Protein AF-A0A8H3EAV9-F1 (afdb_monomer_lite)

InterPro domains:
  IPR002042 Uricase [PF01014] (23-111)
  IPR002042 Uricase [PTHR42874] (22-117)

Foldseek 3Di:
DKDFDFDDDPDDDDPVCVVVVCVVQVVVVLVVLLVVLLVVLVVPPPDPDPVVSVVSSFVSSCVVRVRIFKMKDKDWDWDWAADDPVVVPADAHDPVRNDDTDTDPDDIDIDMDMDGDD

Structure (mmCIF, N/CA/C/O backbone):
data_AF-A0A8H3EAV9-F1
#
_entry.id   AF-A0A8H3EAV9-F1
#
loop_
_atom_site.group_PDB
_atom_site.id
_atom_site.type_symbol
_atom_site.label_atom_id
_atom_site.label_alt_id
_atom_site.label_comp_id
_atom_site.label_asym_id
_atom_site.label_entity_id
_atom_site.label_seq_id
_atom_site.pdbx_PDB_ins_code
_atom_site.Cartn_x
_atom_site.Cartn_y
_atom_site.Cartn_z
_atom_site.occupancy
_atom_site.B_iso_or_equiv
_atom_site.auth_seq_id
_atom_site.auth_comp_id
_atom_site.auth_asym_id
_atom_site.auth_atom_id
_atom_site.pdbx_PDB_model_num
ATOM 1 N N . ASP A 1 1 ? 4.432 6.890 4.807 1.00 89.62 1 ASP A N 1
ATOM 2 C CA . ASP A 1 1 ? 3.910 7.326 6.116 1.00 89.62 1 ASP A CA 1
ATOM 3 C C . ASP A 1 1 ? 2.464 6.849 6.229 1.00 89.62 1 ASP A C 1
ATOM 5 O O . ASP A 1 1 ? 1.796 6.778 5.195 1.00 89.62 1 ASP A O 1
ATOM 9 N N . LEU A 1 2 ? 2.053 6.407 7.418 1.00 93.00 2 LEU A N 1
ATOM 10 C CA . LEU A 1 2 ? 0.783 5.721 7.670 1.00 93.00 2 LEU A CA 1
ATOM 11 C C . LEU A 1 2 ? 0.299 6.014 9.093 1.00 93.00 2 LEU A C 1
ATOM 13 O O . LEU A 1 2 ? 1.026 5.769 10.054 1.00 93.00 2 LEU A O 1
ATOM 17 N N . ASP A 1 3 ? -0.946 6.470 9.214 1.00 96.50 3 ASP A N 1
ATOM 18 C CA . ASP A 1 3 ? -1.675 6.575 10.483 1.00 96.50 3 ASP A CA 1
ATOM 19 C C . ASP A 1 3 ? -3.062 5.933 10.366 1.00 96.50 3 ASP A C 1
ATOM 21 O O . ASP A 1 3 ? -3.604 5.800 9.272 1.00 96.50 3 ASP A O 1
ATOM 25 N N . TYR A 1 4 ? -3.640 5.520 11.490 1.00 95.94 4 TYR A N 1
ATOM 26 C CA . TYR A 1 4 ? -5.028 5.072 11.563 1.00 95.94 4 TYR A CA 1
ATOM 27 C C . TYR A 1 4 ? -5.686 5.577 12.840 1.00 95.94 4 TYR A C 1
ATOM 29 O O . TYR A 1 4 ? -5.030 5.777 13.864 1.00 95.94 4 TYR A O 1
ATOM 37 N N . SER A 1 5 ? -7.001 5.773 12.779 1.00 94.75 5 SER A N 1
ATOM 38 C CA . SER A 1 5 ? -7.803 6.183 13.928 1.00 94.75 5 SER A CA 1
ATOM 39 C C . SER A 1 5 ? -8.621 5.019 14.465 1.00 94.75 5 SER A C 1
ATOM 41 O O . SER A 1 5 ? -9.060 4.141 13.721 1.00 94.75 5 SER A O 1
ATOM 43 N N . ILE A 1 6 ? -8.858 5.039 15.770 1.00 92.19 6 ILE A N 1
ATOM 44 C CA . ILE A 1 6 ? -9.794 4.150 16.454 1.00 92.19 6 ILE A CA 1
ATOM 45 C C . ILE A 1 6 ? -10.954 4.982 16.982 1.00 92.19 6 ILE A C 1
ATOM 47 O O . ILE A 1 6 ? -10.774 6.141 17.366 1.00 92.19 6 ILE A O 1
ATOM 51 N N . LYS A 1 7 ? -12.148 4.397 17.024 1.00 84.00 7 LYS A N 1
ATOM 52 C CA . LYS A 1 7 ? -13.282 5.054 17.672 1.00 84.00 7 LYS A CA 1
ATOM 53 C C . LYS A 1 7 ? -13.234 4.767 19.169 1.00 84.00 7 LYS A C 1
ATOM 55 O O . LYS A 1 7 ? -13.280 3.608 19.578 1.00 84.00 7 LYS A O 1
ATOM 60 N N . LEU A 1 8 ? -13.134 5.820 19.975 1.00 82.94 8 LEU A N 1
ATOM 61 C CA . LEU A 1 8 ? -13.193 5.688 21.428 1.00 82.94 8 LEU A CA 1
ATOM 62 C C . LEU A 1 8 ? -14.607 5.285 21.886 1.00 82.94 8 LEU A C 1
ATOM 64 O O . LEU A 1 8 ? -15.582 5.553 21.175 1.00 82.94 8 LEU A O 1
ATOM 68 N N . PRO A 1 9 ? -14.736 4.637 23.058 1.00 81.38 9 PRO A N 1
ATOM 69 C CA . PRO A 1 9 ? -16.032 4.406 23.682 1.00 81.38 9 PRO A CA 1
ATOM 70 C C . PRO A 1 9 ? -16.781 5.726 23.897 1.00 81.38 9 PRO A C 1
ATOM 72 O O . PRO A 1 9 ? -16.167 6.763 24.129 1.00 81.38 9 PRO A O 1
ATOM 75 N N . ASN A 1 10 ? -18.114 5.672 23.886 1.00 82.88 10 ASN A N 1
ATOM 76 C CA . ASN A 1 10 ? -18.956 6.825 24.232 1.00 82.88 10 ASN A CA 1
ATOM 77 C C . ASN A 1 10 ? -19.009 7.094 25.752 1.00 82.88 10 ASN A C 1
ATOM 79 O O . ASN A 1 10 ? -19.684 8.019 26.193 1.00 82.88 10 ASN A O 1
ATOM 83 N N . GLU A 1 11 ? -18.333 6.269 26.548 1.00 83.12 11 GLU A N 1
ATOM 84 C CA . GLU A 1 11 ? -18.248 6.366 28.004 1.00 83.12 11 GLU A CA 1
ATOM 85 C C . GLU A 1 11 ? -16.954 7.087 28.424 1.00 83.12 11 GLU A C 1
ATOM 87 O O . GLU A 1 11 ? -15.976 7.067 27.668 1.00 83.12 11 GLU A O 1
ATOM 92 N N . PRO A 1 12 ? -16.907 7.710 29.619 1.00 85.25 12 PRO A N 1
ATOM 93 C CA . PRO A 1 12 ? -15.699 8.365 30.110 1.00 85.25 12 PRO A CA 1
ATOM 94 C C . PRO A 1 12 ? -14.506 7.406 30.162 1.00 85.25 12 PRO A C 1
ATOM 96 O O . PRO A 1 12 ? -14.568 6.346 30.782 1.00 85.25 12 PRO A O 1
ATOM 99 N N . VAL A 1 13 ? -13.391 7.807 29.551 1.00 86.88 13 VAL A N 1
ATOM 100 C CA . VAL A 1 13 ? -12.128 7.072 29.661 1.00 86.88 13 VAL A CA 1
ATOM 101 C C . VAL A 1 13 ? -11.512 7.384 31.024 1.00 86.88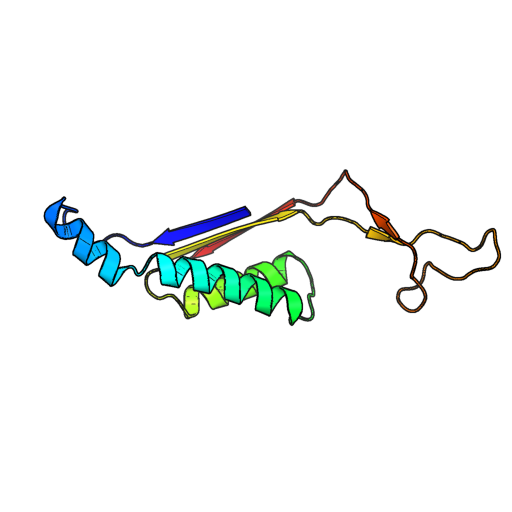 13 VAL A C 1
ATOM 103 O O . VAL A 1 13 ? -11.065 8.504 31.269 1.00 86.88 13 VAL A O 1
ATOM 106 N N . THR A 1 14 ? -11.503 6.399 31.920 1.00 89.50 14 THR A N 1
ATOM 107 C CA . THR A 1 14 ? -10.856 6.482 33.237 1.00 89.50 14 THR A CA 1
ATOM 108 C C . THR A 1 14 ? -9.499 5.780 33.218 1.00 89.50 14 THR A C 1
ATOM 110 O O . THR A 1 14 ? -9.239 4.934 32.362 1.00 89.50 14 THR A O 1
ATOM 113 N N . ILE A 1 15 ? -8.626 6.112 34.176 1.00 89.56 15 ILE A N 1
ATOM 114 C CA . ILE A 1 15 ? -7.315 5.455 34.325 1.00 89.56 15 ILE A CA 1
ATOM 115 C C . ILE A 1 15 ? -7.495 3.943 34.530 1.00 89.56 15 ILE A C 1
ATOM 117 O O . ILE A 1 15 ? -6.824 3.150 33.873 1.00 89.56 15 ILE A O 1
ATOM 121 N N . ASP A 1 16 ? -8.464 3.547 35.357 1.00 88.94 16 ASP A N 1
ATOM 122 C CA . ASP A 1 16 ? -8.762 2.138 35.640 1.00 88.94 16 ASP A CA 1
ATOM 123 C C . ASP A 1 16 ? -9.309 1.392 34.408 1.00 88.94 16 ASP A C 1
ATOM 125 O O . ASP A 1 16 ? -9.103 0.189 34.252 1.00 88.94 16 ASP A O 1
ATOM 129 N N . GLY A 1 17 ? -9.965 2.109 33.489 1.00 86.19 17 GLY A N 1
ATOM 130 C CA . GLY A 1 17 ? -10.506 1.562 32.243 1.00 86.19 17 GLY A CA 1
ATOM 131 C C . GLY A 1 17 ? -9.483 1.404 31.113 1.00 86.19 17 GLY A C 1
ATOM 132 O O . GLY A 1 17 ? -9.814 0.839 30.067 1.00 86.19 17 GLY A O 1
ATOM 133 N N . LEU A 1 18 ? -8.242 1.875 31.286 1.00 87.62 18 LEU A N 1
ATOM 134 C CA . LEU A 1 18 ? -7.247 1.890 30.209 1.00 87.62 18 LEU A CA 1
ATOM 135 C C . LEU A 1 18 ? -6.833 0.478 29.767 1.00 87.62 18 LEU A C 1
ATOM 137 O O . LEU A 1 18 ? -6.668 0.230 28.571 1.00 87.62 18 LEU A O 1
ATOM 141 N N . ALA A 1 19 ? -6.709 -0.459 30.713 1.00 87.19 19 ALA A N 1
ATOM 142 C CA . ALA A 1 19 ? -6.391 -1.854 30.408 1.00 87.19 19 ALA A CA 1
ATOM 143 C C . ALA A 1 19 ? -7.490 -2.497 29.544 1.00 87.19 19 ALA A C 1
ATOM 145 O O . ALA A 1 19 ? -7.197 -3.064 28.493 1.00 87.19 19 ALA A O 1
ATOM 146 N N . ALA A 1 20 ? -8.757 -2.301 29.921 1.00 87.25 20 ALA A N 1
ATOM 147 C CA . ALA A 1 20 ? -9.904 -2.794 29.162 1.00 87.25 20 ALA A CA 1
ATOM 148 C C . ALA A 1 20 ? -9.999 -2.150 27.767 1.00 87.25 20 ALA A C 1
ATOM 150 O O . ALA A 1 20 ? -10.311 -2.824 26.783 1.00 87.25 20 ALA A O 1
ATOM 151 N N . LEU A 1 21 ? -9.686 -0.853 27.648 1.00 86.69 21 LEU A N 1
ATOM 152 C CA . LEU A 1 21 ? -9.619 -0.177 26.352 1.00 86.69 21 LEU A CA 1
ATOM 153 C C . LEU A 1 21 ? -8.528 -0.784 25.458 1.00 86.69 21 LEU A C 1
ATOM 155 O O . LEU A 1 21 ? -8.764 -0.987 24.265 1.00 86.69 21 LEU A O 1
ATOM 159 N N . SER A 1 22 ? -7.362 -1.098 26.024 1.00 86.44 22 SER A N 1
ATOM 160 C CA . SER A 1 22 ? -6.264 -1.754 25.306 1.00 86.44 22 SER A CA 1
ATOM 161 C C . SER A 1 22 ? -6.656 -3.148 24.812 1.00 86.44 22 SER A C 1
ATOM 163 O O . SER A 1 22 ? -6.490 -3.439 23.625 1.00 86.44 22 SER A O 1
ATOM 165 N N . GLU A 1 23 ? -7.260 -3.974 25.672 1.00 86.62 23 GLU A N 1
ATOM 166 C CA . GLU A 1 23 ? -7.732 -5.320 25.313 1.00 86.62 23 GLU A CA 1
ATOM 167 C C . GLU A 1 23 ? -8.845 -5.304 24.264 1.00 86.62 23 GLU A C 1
ATOM 169 O O . GLU A 1 23 ? -8.888 -6.167 23.389 1.00 86.62 23 GLU A O 1
ATOM 174 N N . LYS A 1 24 ? -9.736 -4.310 24.316 1.00 86.56 24 LYS A N 1
ATOM 175 C CA . LYS A 1 24 ? -10.797 -4.151 23.318 1.00 86.56 24 LYS A CA 1
ATOM 176 C C . LYS A 1 24 ? -10.248 -3.681 21.974 1.00 86.56 24 LYS A C 1
ATOM 178 O O . LYS A 1 24 ? -10.707 -4.132 20.929 1.00 86.56 24 LYS A O 1
ATOM 183 N N . THR A 1 25 ? -9.297 -2.752 21.997 1.00 87.25 25 THR A N 1
ATOM 184 C CA . THR A 1 25 ? -8.771 -2.111 20.785 1.00 87.25 25 THR A CA 1
ATOM 185 C C . THR A 1 25 ? -7.733 -2.974 20.075 1.00 87.25 25 THR A C 1
ATOM 187 O O . THR A 1 25 ? -7.660 -2.930 18.848 1.00 87.25 25 THR A O 1
ATOM 190 N N . LYS A 1 26 ? -6.951 -3.757 20.834 1.00 88.81 26 LYS A N 1
ATOM 191 C CA . LYS A 1 26 ? -5.869 -4.626 20.342 1.00 88.81 26 LYS A CA 1
ATOM 192 C C . LYS A 1 26 ? -4.854 -3.872 19.479 1.00 88.81 26 LYS A C 1
ATOM 194 O O . LYS A 1 26 ? -4.574 -4.244 18.343 1.00 88.81 26 LYS A O 1
ATOM 199 N N . PHE A 1 27 ? -4.261 -2.811 20.029 1.00 91.12 27 PHE A N 1
ATOM 200 C CA . PHE A 1 27 ? -3.319 -1.937 19.311 1.00 91.12 27 PHE A CA 1
ATOM 201 C C . PHE A 1 27 ? -2.191 -2.682 18.577 1.00 91.12 27 PHE A C 1
ATOM 203 O O . PHE A 1 27 ? -1.856 -2.325 17.448 1.00 91.12 27 PHE A O 1
ATOM 210 N N . GLY A 1 28 ? -1.621 -3.721 19.199 1.00 93.12 28 GLY A N 1
ATOM 211 C CA . GLY A 1 28 ? -0.569 -4.536 18.584 1.00 93.12 28 GLY A CA 1
ATOM 212 C C . GLY A 1 28 ? -1.058 -5.339 17.376 1.00 93.12 28 GLY A C 1
ATOM 213 O O . GLY A 1 28 ? -0.357 -5.420 16.370 1.00 93.12 28 GLY A O 1
ATOM 214 N N . GLU A 1 29 ? -2.281 -5.873 17.435 1.00 95.12 29 GLU A N 1
ATOM 215 C CA . GLU A 1 29 ? -2.895 -6.591 16.312 1.00 95.12 29 GLU A CA 1
ATOM 216 C C . GLU A 1 29 ? -3.212 -5.629 15.159 1.00 95.12 29 GLU A C 1
ATOM 218 O O . GLU A 1 29 ? -2.919 -5.951 14.010 1.00 95.12 29 GLU A O 1
ATOM 223 N N . LEU A 1 30 ? -3.708 -4.419 15.458 1.00 95.50 30 LEU A N 1
ATOM 224 C CA . LEU A 1 30 ? -3.938 -3.372 14.452 1.00 95.50 30 LEU A CA 1
ATOM 225 C C . LEU A 1 30 ? -2.649 -3.002 13.711 1.00 95.50 30 LEU A C 1
ATOM 227 O O . LEU A 1 30 ? -2.637 -2.925 12.482 1.00 95.50 30 LEU A O 1
ATOM 231 N N . GLN A 1 31 ? -1.554 -2.806 14.448 1.00 96.38 31 GLN A N 1
ATOM 232 C CA . GLN A 1 31 ? -0.262 -2.466 13.856 1.00 96.38 31 GLN A CA 1
ATOM 233 C C . GLN A 1 31 ? 0.253 -3.599 12.959 1.00 96.38 31 GLN A C 1
ATOM 235 O O . GLN A 1 31 ? 0.675 -3.348 11.824 1.00 96.38 31 GLN A O 1
ATOM 240 N N . ALA A 1 32 ? 0.181 -4.843 13.441 1.00 97.88 32 ALA A N 1
ATOM 241 C CA . ALA A 1 32 ? 0.604 -6.014 12.682 1.00 97.88 32 ALA A CA 1
ATOM 242 C C . ALA A 1 32 ? -0.243 -6.196 11.411 1.00 97.88 32 ALA A C 1
ATOM 244 O O . ALA A 1 32 ? 0.303 -6.482 10.343 1.00 97.88 32 ALA A O 1
ATOM 245 N N . SER A 1 33 ? -1.553 -5.965 11.515 1.00 98.00 33 SER A N 1
ATOM 246 C CA . SER A 1 33 ? -2.510 -6.031 10.411 1.00 98.00 33 SER A CA 1
ATOM 247 C C . SER A 1 33 ? -2.229 -4.968 9.345 1.00 98.00 33 SER A C 1
ATOM 249 O O . SER A 1 33 ? -2.041 -5.314 8.179 1.00 98.00 33 SER A O 1
ATOM 251 N N . ALA A 1 34 ? -2.067 -3.697 9.737 1.00 98.19 34 ALA A N 1
ATOM 252 C CA . ALA A 1 34 ? -1.709 -2.617 8.814 1.00 98.19 34 ALA A CA 1
ATOM 253 C C . ALA A 1 34 ? -0.426 -2.943 8.036 1.00 98.19 34 ALA A C 1
ATOM 255 O O . ALA A 1 34 ? -0.387 -2.825 6.809 1.00 98.19 34 ALA A O 1
ATOM 256 N N . ARG A 1 35 ? 0.615 -3.413 8.738 1.00 98.38 35 ARG A N 1
ATOM 257 C CA . ARG A 1 35 ? 1.890 -3.796 8.117 1.00 98.38 35 ARG A CA 1
ATOM 258 C C . ARG A 1 35 ? 1.724 -4.967 7.152 1.00 98.38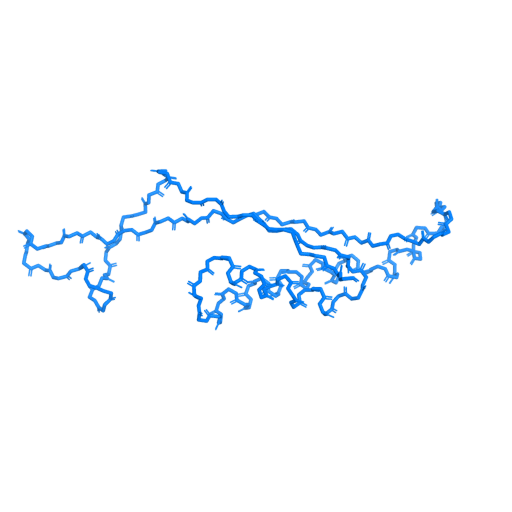 35 ARG A C 1
ATOM 260 O O . ARG A 1 35 ? 2.256 -4.907 6.046 1.00 98.38 35 ARG A O 1
ATOM 267 N N . LYS A 1 36 ? 1.026 -6.023 7.574 1.00 98.69 36 LYS A N 1
ATOM 268 C CA . LYS A 1 36 ? 0.801 -7.223 6.764 1.00 98.69 36 LYS A CA 1
ATOM 269 C C . LYS A 1 36 ? 0.071 -6.871 5.468 1.00 98.69 36 LYS A C 1
ATOM 271 O O . LYS A 1 36 ? 0.608 -7.129 4.398 1.00 98.69 36 LYS A O 1
ATOM 276 N N . ILE A 1 37 ? -1.078 -6.206 5.577 1.00 98.69 37 ILE A N 1
ATOM 277 C CA . ILE A 1 37 ? -1.911 -5.812 4.434 1.00 98.69 37 ILE A CA 1
ATOM 278 C C . ILE A 1 37 ? -1.122 -4.909 3.483 1.00 98.69 37 ILE A C 1
ATOM 280 O O . ILE A 1 37 ? -1.096 -5.160 2.284 1.00 98.69 37 ILE A O 1
ATOM 284 N N . THR A 1 38 ? -0.398 -3.911 4.008 1.00 98.56 38 THR A N 1
ATOM 285 C CA . THR A 1 38 ? 0.442 -3.037 3.169 1.00 98.56 38 THR A CA 1
ATOM 286 C C . THR A 1 38 ? 1.441 -3.846 2.342 1.00 98.56 38 THR A C 1
ATOM 288 O O . THR A 1 38 ? 1.557 -3.640 1.139 1.00 98.56 38 THR A O 1
ATOM 291 N N . LEU A 1 39 ? 2.184 -4.760 2.970 1.00 98.56 39 LEU A N 1
ATOM 292 C CA . LEU A 1 39 ? 3.232 -5.514 2.281 1.00 98.56 39 LEU A CA 1
ATOM 293 C C . LEU A 1 39 ? 2.653 -6.526 1.288 1.00 98.56 39 LEU A C 1
ATOM 295 O O . LEU A 1 39 ? 3.155 -6.635 0.172 1.00 98.56 39 LEU A O 1
ATOM 299 N N . GLU A 1 40 ? 1.599 -7.240 1.679 1.00 98.62 40 GLU A N 1
ATOM 300 C CA . GLU A 1 40 ? 0.968 -8.261 0.844 1.00 98.62 40 GLU A CA 1
ATOM 301 C C . GLU A 1 40 ? 0.283 -7.638 -0.373 1.00 98.62 40 GLU A C 1
ATOM 303 O O . GLU A 1 40 ? 0.567 -8.051 -1.498 1.00 98.62 40 GLU A O 1
ATOM 308 N N . THR A 1 41 ? -0.544 -6.603 -0.192 1.00 98.50 41 THR A N 1
ATOM 309 C CA . THR A 1 41 ? -1.195 -5.920 -1.319 1.00 98.50 41 THR A CA 1
ATOM 310 C C . THR A 1 41 ? -0.163 -5.251 -2.227 1.00 98.50 41 THR A C 1
ATOM 312 O O . THR A 1 41 ? -0.283 -5.350 -3.441 1.00 98.50 41 THR A O 1
ATOM 315 N N . PHE A 1 42 ? 0.887 -4.621 -1.683 1.00 98.19 42 PHE A N 1
ATOM 316 C CA . PHE A 1 42 ? 1.926 -4.003 -2.518 1.00 98.19 42 PHE A CA 1
ATOM 317 C C . PHE A 1 42 ? 2.652 -5.026 -3.400 1.00 98.19 42 PHE A C 1
ATOM 319 O O . PHE A 1 42 ? 2.959 -4.737 -4.552 1.00 98.19 42 PHE A O 1
ATOM 326 N N . ALA A 1 43 ? 2.941 -6.209 -2.856 1.00 98.31 43 ALA A N 1
ATOM 327 C CA . ALA A 1 43 ? 3.692 -7.241 -3.561 1.00 98.31 43 ALA A CA 1
ATOM 328 C C . ALA A 1 43 ? 2.852 -8.021 -4.580 1.00 98.31 43 ALA A C 1
ATOM 330 O O . ALA A 1 43 ? 3.413 -8.586 -5.517 1.00 98.31 43 ALA A O 1
ATOM 331 N N . THR A 1 44 ? 1.536 -8.105 -4.374 1.00 98.12 44 THR A N 1
ATOM 332 C CA . THR A 1 44 ? 0.667 -9.010 -5.141 1.00 98.12 44 THR A CA 1
ATOM 333 C C . THR A 1 44 ? -0.328 -8.301 -6.052 1.00 98.12 44 THR A C 1
ATOM 335 O O . THR A 1 44 ? -0.856 -8.943 -6.958 1.00 98.12 44 THR A O 1
ATOM 338 N N . ASP A 1 45 ? -0.585 -7.005 -5.856 1.00 97.94 45 ASP A N 1
ATOM 339 C CA . ASP A 1 45 ? -1.517 -6.269 -6.705 1.00 97.94 45 ASP A CA 1
ATOM 340 C C . ASP A 1 45 ? -0.909 -5.945 -8.074 1.00 97.94 45 ASP A C 1
ATOM 342 O O . ASP A 1 45 ? 0.184 -5.383 -8.181 1.00 97.94 45 ASP A O 1
ATOM 346 N N . GLU A 1 46 ? -1.662 -6.227 -9.137 1.00 97.50 46 GLU A N 1
ATOM 347 C CA . GLU A 1 46 ? -1.370 -5.702 -10.470 1.00 97.50 46 GLU A CA 1
ATOM 348 C C . GLU A 1 46 ? -1.785 -4.223 -10.486 1.00 97.50 46 GLU A C 1
ATOM 350 O O . GLU A 1 46 ? -2.936 -3.841 -10.707 1.00 97.50 46 GLU A O 1
ATOM 355 N N . SER A 1 47 ? -0.837 -3.385 -10.069 1.00 97.50 47 SER A N 1
ATOM 356 C CA . SER A 1 47 ? -1.096 -2.007 -9.665 1.00 97.50 47 SER A CA 1
ATOM 357 C C . SER A 1 47 ? -1.382 -1.092 -10.861 1.00 97.50 47 SER A C 1
ATOM 359 O O . SER A 1 47 ? -0.461 -0.620 -11.525 1.00 97.50 47 SER A O 1
ATOM 361 N N . ALA A 1 48 ? -2.648 -0.709 -11.046 1.00 97.69 48 ALA A N 1
ATOM 362 C CA . ALA A 1 48 ? -3.049 0.291 -12.044 1.00 97.69 48 ALA A CA 1
ATOM 363 C C . ALA A 1 48 ? -2.526 1.712 -11.737 1.00 97.69 48 ALA A C 1
ATOM 365 O O . ALA A 1 48 ? -2.310 2.516 -12.642 1.00 97.69 48 ALA A O 1
ATOM 366 N N . SER A 1 49 ? -2.364 2.053 -10.455 1.00 98.00 49 SER A N 1
ATOM 367 C CA . SER A 1 49 ? -1.777 3.316 -9.985 1.00 98.00 49 SER A CA 1
ATOM 368 C C . SER A 1 49 ? -1.495 3.251 -8.482 1.00 98.00 49 SER A C 1
ATOM 370 O O . SER A 1 49 ? -2.093 2.442 -7.772 1.00 98.00 49 SER A O 1
ATOM 372 N N . VAL A 1 50 ? -0.656 4.160 -7.970 1.00 98.06 50 VAL A N 1
ATOM 373 C CA . VAL A 1 50 ? -0.424 4.297 -6.518 1.00 98.06 50 VAL A CA 1
ATOM 374 C C . VAL A 1 50 ? -1.746 4.524 -5.771 1.00 98.06 50 VAL A C 1
ATOM 376 O O . VAL A 1 50 ? -1.948 3.950 -4.705 1.00 98.06 50 VAL A O 1
ATOM 379 N N . GLN A 1 51 ? -2.662 5.306 -6.354 1.00 98.56 51 GLN A N 1
ATOM 380 C CA . GLN A 1 51 ? -3.992 5.613 -5.823 1.00 98.56 51 GLN A CA 1
ATOM 381 C C . GLN A 1 51 ? -4.857 4.354 -5.671 1.00 98.56 51 GLN A C 1
ATOM 383 O O . GLN A 1 51 ? -5.453 4.133 -4.618 1.00 98.56 51 GLN A O 1
ATOM 388 N N . ALA A 1 52 ? -4.925 3.523 -6.713 1.00 98.50 52 ALA A N 1
ATOM 389 C CA . ALA A 1 52 ? -5.749 2.316 -6.704 1.00 98.50 52 ALA A CA 1
ATOM 390 C C . ALA A 1 52 ? -5.237 1.304 -5.669 1.00 98.50 52 ALA A C 1
ATOM 392 O O . ALA A 1 52 ? -6.011 0.785 -4.864 1.00 98.50 52 ALA A O 1
ATOM 393 N N . THR A 1 53 ? -3.923 1.091 -5.642 1.00 98.56 53 THR A N 1
ATOM 394 C CA . THR A 1 53 ? -3.269 0.162 -4.718 1.00 98.56 53 THR A CA 1
ATOM 395 C C . THR A 1 53 ? -3.404 0.625 -3.266 1.00 98.56 53 THR A C 1
ATOM 397 O O . THR A 1 53 ? -3.798 -0.164 -2.405 1.00 98.56 53 THR A O 1
ATOM 400 N N . MET A 1 54 ? -3.185 1.919 -2.975 1.00 98.25 54 MET A N 1
ATOM 401 C CA . MET A 1 54 ? -3.389 2.443 -1.614 1.00 98.25 54 MET A CA 1
ATOM 402 C C . MET A 1 54 ? -4.850 2.355 -1.165 1.00 98.25 54 MET A C 1
ATOM 404 O O . MET A 1 54 ? -5.121 2.138 0.017 1.00 98.25 54 MET A O 1
ATOM 408 N N . TYR A 1 55 ? -5.799 2.510 -2.091 1.00 98.44 55 TYR A N 1
ATOM 409 C CA . TYR A 1 55 ? -7.215 2.394 -1.772 1.00 98.44 55 TYR A CA 1
ATOM 410 C C . TYR A 1 55 ? -7.576 0.948 -1.422 1.00 98.44 55 TYR A C 1
ATOM 412 O O . TYR A 1 55 ? -8.208 0.730 -0.391 1.00 98.44 55 TYR A O 1
ATOM 420 N N . LYS A 1 56 ? -7.086 -0.041 -2.184 1.00 98.62 56 LYS A N 1
ATOM 421 C CA . LYS A 1 56 ? -7.252 -1.473 -1.869 1.00 98.62 56 LYS A CA 1
ATOM 422 C C . LYS A 1 56 ? -6.686 -1.833 -0.491 1.00 98.62 56 LYS A C 1
ATOM 424 O O . LYS A 1 56 ? -7.401 -2.425 0.314 1.00 98.62 56 LYS A O 1
ATOM 429 N N . MET A 1 57 ? -5.455 -1.404 -0.184 1.00 98.62 57 MET A N 1
ATOM 430 C CA . MET A 1 57 ? -4.849 -1.584 1.149 1.00 98.62 57 MET A CA 1
ATOM 431 C C . MET A 1 57 ? -5.739 -1.008 2.252 1.00 98.62 57 MET A C 1
ATOM 433 O O . MET A 1 57 ? -5.959 -1.631 3.290 1.00 98.62 57 MET A O 1
ATOM 437 N N . SER A 1 58 ? -6.262 0.197 2.021 1.00 98.38 58 SER A N 1
ATOM 438 C CA . SER A 1 58 ? -7.091 0.902 2.994 1.00 98.38 58 SER A CA 1
ATOM 439 C C . SER A 1 58 ? -8.437 0.212 3.209 1.00 98.38 58 SER A C 1
ATOM 441 O O . SER A 1 58 ? -8.864 0.043 4.350 1.00 98.38 58 SER A O 1
ATOM 443 N N . GLN A 1 59 ? -9.090 -0.230 2.133 1.00 98.19 59 GLN A N 1
ATOM 444 C CA . GLN A 1 59 ? -10.344 -0.977 2.205 1.00 98.19 59 GLN A CA 1
ATOM 445 C C . GLN A 1 59 ? -10.174 -2.284 2.979 1.00 98.19 59 GLN A C 1
ATOM 447 O O . GLN A 1 59 ? -10.980 -2.563 3.866 1.00 98.19 59 GLN A O 1
ATOM 452 N N . GLN A 1 60 ? -9.116 -3.047 2.692 1.00 98.19 60 GLN A N 1
ATOM 453 C CA . GLN A 1 60 ? -8.849 -4.308 3.379 1.00 98.19 60 GLN A CA 1
ATOM 454 C C . GLN A 1 60 ? -8.544 -4.087 4.864 1.00 98.19 60 GLN A C 1
ATOM 456 O O . GLN A 1 60 ? -9.129 -4.750 5.716 1.00 98.19 60 GLN A O 1
ATOM 461 N N . PHE A 1 61 ? -7.718 -3.090 5.198 1.00 98.06 61 PHE A N 1
ATOM 462 C CA . PHE A 1 61 ? -7.447 -2.747 6.594 1.00 98.06 61 PHE A CA 1
ATOM 463 C C . PHE A 1 61 ? -8.726 -2.388 7.355 1.00 98.06 61 PHE A C 1
ATOM 465 O O . PHE A 1 61 ? -8.947 -2.881 8.460 1.00 98.06 61 PHE A O 1
ATOM 472 N N . ILE A 1 62 ? -9.592 -1.560 6.771 1.00 97.06 62 ILE A N 1
ATOM 473 C CA . ILE A 1 62 ? -10.863 -1.206 7.402 1.00 97.06 62 ILE A CA 1
ATOM 474 C C . ILE A 1 62 ? -11.767 -2.441 7.526 1.00 97.06 62 ILE A C 1
ATOM 476 O O . 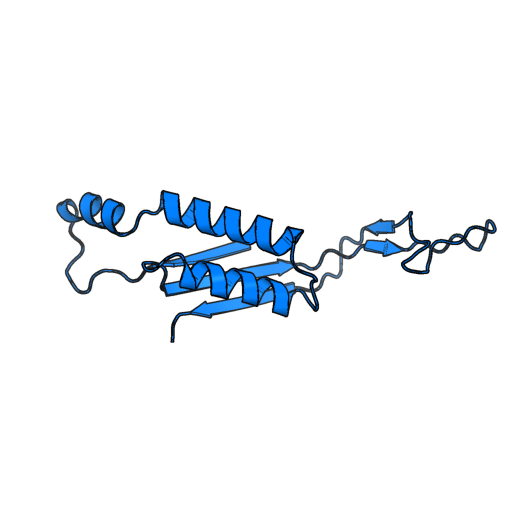ILE A 1 62 ? -12.353 -2.649 8.587 1.00 97.06 62 ILE A O 1
ATOM 480 N N . ALA A 1 63 ? -11.872 -3.295 6.510 1.00 96.44 63 ALA A N 1
ATOM 481 C CA . ALA A 1 63 ? -12.693 -4.505 6.581 1.00 96.44 63 ALA A CA 1
ATOM 482 C C . ALA A 1 63 ? -12.235 -5.471 7.693 1.00 96.44 63 ALA A C 1
ATOM 484 O O . ALA A 1 63 ? -13.065 -5.915 8.487 1.00 96.44 63 ALA A O 1
ATOM 485 N N . ASP A 1 64 ? -10.928 -5.716 7.804 1.00 96.50 64 ASP A N 1
ATOM 486 C CA . ASP A 1 64 ? -10.366 -6.735 8.701 1.00 96.50 64 ASP A CA 1
ATOM 487 C C . ASP A 1 64 ? -10.267 -6.272 10.165 1.00 96.50 64 ASP A C 1
ATOM 489 O O . ASP A 1 64 ? -10.191 -7.089 11.083 1.00 96.50 64 ASP A O 1
ATOM 493 N N . ASN A 1 65 ? -10.277 -4.958 10.413 1.00 95.06 65 ASN A N 1
ATOM 494 C CA . ASN A 1 65 ? -10.002 -4.390 11.733 1.00 95.06 65 ASN A CA 1
ATOM 495 C C . ASN A 1 65 ? -11.179 -3.564 12.260 1.00 95.06 65 ASN A C 1
ATOM 497 O O . ASN A 1 65 ? -11.138 -2.336 12.222 1.00 95.06 65 ASN A O 1
ATOM 501 N N . ALA A 1 66 ? -12.220 -4.216 12.785 1.00 91.69 66 ALA A N 1
ATOM 502 C CA . ALA A 1 66 ? -13.482 -3.578 13.193 1.00 91.69 66 ALA A CA 1
ATOM 503 C C . ALA A 1 66 ? -13.343 -2.350 14.126 1.00 91.69 66 ALA A C 1
ATOM 505 O O . ALA A 1 66 ? -14.180 -1.449 14.083 1.00 91.69 66 ALA A O 1
ATOM 506 N N . THR A 1 67 ? -12.296 -2.287 14.955 1.00 91.88 67 THR A N 1
ATOM 507 C CA . THR A 1 67 ? -12.034 -1.171 15.886 1.00 91.88 67 THR A CA 1
ATOM 508 C C . THR A 1 67 ? -11.424 0.063 15.213 1.00 91.88 67 THR A C 1
ATOM 510 O O . THR A 1 67 ? -11.533 1.170 15.751 1.00 91.88 67 THR A O 1
ATOM 513 N N . ALA A 1 68 ? -10.821 -0.094 14.031 1.00 94.06 68 ALA A N 1
ATOM 514 C CA . ALA A 1 68 ? -10.298 1.014 13.244 1.00 94.06 68 ALA A CA 1
ATOM 515 C C . ALA A 1 68 ? -11.438 1.772 12.547 1.00 94.06 68 ALA A C 1
ATOM 517 O O . ALA A 1 68 ? -12.339 1.170 11.961 1.00 94.06 68 ALA A O 1
ATOM 518 N N . ASN A 1 69 ? -11.397 3.100 12.595 1.00 95.00 69 ASN A N 1
ATOM 519 C CA . ASN A 1 69 ? -12.383 3.981 11.970 1.00 95.00 69 ASN A CA 1
ATOM 520 C C . ASN A 1 69 ? -11.891 4.542 10.630 1.00 95.00 69 ASN A C 1
ATOM 522 O O . ASN A 1 69 ? -12.665 4.624 9.676 1.00 95.00 69 ASN A O 1
ATOM 526 N N . SER A 1 70 ? -10.611 4.909 10.555 1.00 97.12 70 SER A N 1
ATOM 527 C CA . SER A 1 70 ? -9.971 5.390 9.331 1.00 97.12 70 SER A CA 1
ATOM 528 C C . SER A 1 70 ? -8.510 4.966 9.249 1.00 97.12 70 SER A C 1
ATOM 530 O O . SER A 1 70 ? -7.895 4.652 10.266 1.00 97.12 70 SER A O 1
ATOM 532 N N . ILE A 1 71 ? -7.957 5.007 8.041 1.00 98.25 71 ILE A N 1
ATOM 533 C CA . ILE A 1 71 ? -6.528 4.858 7.760 1.00 98.25 71 ILE A CA 1
ATOM 534 C C . ILE A 1 71 ? -6.105 5.900 6.726 1.00 98.25 71 ILE A C 1
ATOM 536 O O . ILE A 1 71 ? -6.840 6.165 5.771 1.00 98.25 71 ILE A O 1
ATOM 540 N N . SER A 1 72 ? -4.937 6.500 6.928 1.00 98.50 72 SER A N 1
ATOM 541 C CA . SER A 1 72 ? -4.353 7.504 6.046 1.00 98.50 72 SER A CA 1
ATOM 542 C C . SER A 1 72 ? -3.009 7.019 5.521 1.00 98.50 72 SER A C 1
ATOM 544 O O . SER A 1 72 ? -2.126 6.664 6.302 1.00 98.50 72 SER A O 1
ATOM 546 N N . TYR A 1 73 ? -2.831 7.063 4.203 1.00 98.62 73 TYR A N 1
ATOM 547 C CA . TYR A 1 73 ? -1.560 6.782 3.541 1.00 98.62 73 TYR A CA 1
ATOM 548 C C . TYR A 1 73 ? -0.982 8.046 2.923 1.00 98.62 73 TYR A C 1
ATOM 550 O O . TYR A 1 73 ? -1.699 8.876 2.362 1.00 98.62 73 TYR A O 1
ATOM 558 N N . ARG A 1 74 ? 0.345 8.150 2.985 1.00 98.12 74 ARG A N 1
ATOM 559 C CA . ARG A 1 74 ? 1.157 9.177 2.326 1.00 98.12 74 ARG A CA 1
ATOM 560 C C . ARG A 1 74 ? 2.343 8.493 1.650 1.00 98.12 74 ARG A C 1
ATOM 562 O O . ARG A 1 74 ? 3.286 8.060 2.328 1.00 98.12 74 ARG A O 1
ATOM 569 N N . LEU A 1 75 ? 2.247 8.333 0.330 1.00 97.75 75 LEU A N 1
ATOM 570 C CA . LEU A 1 75 ? 3.131 7.506 -0.492 1.00 97.75 75 LEU A CA 1
ATOM 571 C C . LEU A 1 75 ? 3.815 8.348 -1.583 1.00 97.75 75 LEU A C 1
ATOM 573 O O . LEU A 1 75 ? 3.154 8.756 -2.543 1.00 97.75 75 LEU A O 1
ATOM 577 N N . PRO A 1 76 ? 5.131 8.604 -1.471 1.00 96.88 76 PRO A N 1
ATOM 578 C CA . PRO A 1 76 ? 5.892 9.156 -2.580 1.00 96.88 76 PRO A CA 1
ATOM 579 C C . PRO A 1 76 ? 6.090 8.093 -3.668 1.00 96.88 76 PRO A C 1
ATOM 581 O O . PRO A 1 76 ? 6.450 6.952 -3.372 1.00 96.88 76 PRO A O 1
ATOM 584 N N . ASN A 1 77 ? 5.911 8.475 -4.930 1.00 97.12 77 ASN A N 1
ATOM 585 C CA . ASN A 1 77 ? 6.294 7.652 -6.070 1.00 97.12 77 ASN A CA 1
ATOM 586 C C . ASN A 1 77 ? 7.770 7.907 -6.399 1.00 97.12 77 ASN A C 1
ATOM 588 O O . ASN A 1 77 ? 8.114 8.923 -7.003 1.00 97.12 77 ASN A O 1
ATOM 592 N N . LYS A 1 78 ? 8.650 7.003 -5.960 1.00 96.44 78 LYS A N 1
ATOM 593 C CA . LYS A 1 78 ? 10.085 7.083 -6.250 1.00 96.44 78 LYS A CA 1
ATOM 594 C C . LYS A 1 78 ? 10.343 6.593 -7.673 1.00 96.44 78 LYS A C 1
ATOM 596 O O . LYS A 1 78 ? 10.149 5.416 -7.965 1.00 96.44 78 LYS A O 1
ATOM 601 N N . HIS A 1 79 ? 10.775 7.494 -8.548 1.00 96.62 79 HIS A N 1
ATOM 602 C CA . HIS A 1 79 ? 10.934 7.198 -9.966 1.00 96.62 79 HIS A CA 1
ATOM 603 C C . HIS A 1 79 ? 12.248 6.465 -10.267 1.00 96.62 79 HIS A C 1
ATOM 605 O O . HIS A 1 79 ? 13.320 6.867 -9.816 1.00 96.62 79 HIS A O 1
ATOM 611 N N . TYR A 1 8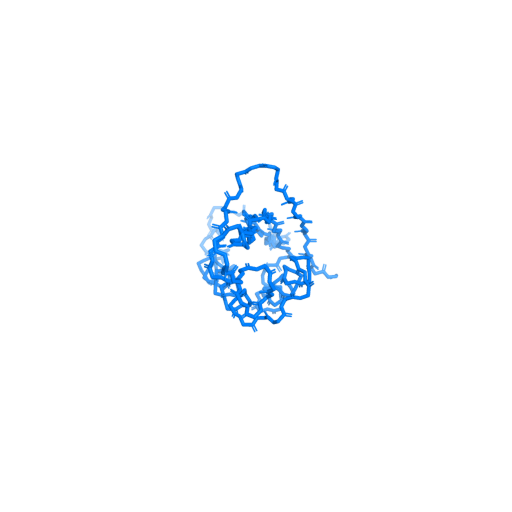0 ? 12.142 5.422 -11.091 1.00 96.81 80 TYR A N 1
ATOM 612 C CA . TYR A 1 80 ? 13.255 4.704 -11.705 1.00 96.81 80 TYR A CA 1
ATOM 613 C C . TYR A 1 80 ? 13.087 4.803 -13.219 1.00 96.81 80 TYR A C 1
ATOM 615 O O . TYR A 1 80 ? 12.140 4.248 -13.777 1.00 96.81 80 TYR A O 1
ATOM 623 N N . ILE A 1 81 ? 13.967 5.555 -13.878 1.00 96.38 81 ILE A N 1
ATOM 624 C CA . ILE A 1 81 ? 13.850 5.861 -15.310 1.00 96.38 81 ILE A CA 1
ATOM 625 C C . ILE A 1 81 ? 14.845 4.986 -16.090 1.00 96.38 81 ILE A C 1
ATOM 627 O O . ILE A 1 81 ? 16.026 4.992 -15.735 1.00 96.38 81 ILE A O 1
ATOM 631 N N . PRO A 1 82 ? 14.424 4.241 -17.131 1.00 97.50 82 PRO A N 1
ATOM 632 C CA . PRO A 1 82 ? 15.346 3.463 -17.957 1.00 97.50 82 PRO A CA 1
ATOM 633 C C . PRO A 1 82 ? 16.404 4.349 -18.627 1.00 97.50 82 PRO A C 1
ATOM 635 O O . PRO A 1 82 ? 16.076 5.400 -19.183 1.00 97.50 82 PRO A O 1
ATOM 638 N N . VAL A 1 83 ? 17.669 3.923 -18.605 1.00 97.56 83 VAL A N 1
ATOM 639 C CA . VAL A 1 83 ? 18.772 4.656 -19.254 1.00 97.56 83 VAL A CA 1
ATOM 640 C C . VAL A 1 83 ? 18.859 4.265 -20.738 1.00 97.56 83 VAL A C 1
ATOM 642 O O . VAL A 1 83 ? 18.970 3.078 -21.034 1.00 97.56 83 VAL A O 1
ATOM 645 N N . PRO A 1 84 ? 18.835 5.194 -21.706 1.00 97.31 84 PRO A N 1
ATOM 646 C CA . PRO A 1 84 ? 19.079 4.838 -23.104 1.00 97.31 84 PRO A CA 1
ATOM 647 C C . PRO A 1 84 ? 20.540 4.400 -23.299 1.00 97.31 84 PRO A C 1
ATOM 649 O O . PRO A 1 84 ? 21.448 5.129 -22.918 1.00 97.31 84 PRO A O 1
ATOM 652 N N . LEU A 1 85 ? 20.760 3.211 -23.875 1.00 98.00 85 LEU A N 1
ATOM 653 C CA . LEU A 1 85 ? 22.086 2.626 -24.159 1.00 98.00 85 LEU A CA 1
ATOM 654 C C . LEU A 1 85 ? 22.323 2.391 -25.665 1.00 98.00 85 LEU A C 1
ATOM 656 O O . LEU A 1 85 ? 23.249 1.688 -26.071 1.00 98.00 85 LEU A O 1
ATOM 660 N N . ASP A 1 86 ? 21.494 2.993 -26.514 1.00 96.25 86 ASP A N 1
ATOM 661 C CA . ASP A 1 86 ? 21.566 2.889 -27.973 1.00 96.25 86 ASP A CA 1
ATOM 662 C C . ASP A 1 86 ? 22.879 3.447 -28.541 1.00 96.25 86 ASP A C 1
ATOM 664 O O . ASP A 1 86 ? 23.383 2.941 -29.543 1.00 96.25 86 ASP A O 1
ATOM 668 N N . TYR A 1 87 ? 23.498 4.403 -27.844 1.00 96.44 87 TYR A N 1
ATOM 669 C CA . TYR A 1 87 ? 24.817 4.948 -28.180 1.00 96.44 87 TYR A CA 1
ATOM 670 C C . TYR A 1 87 ? 25.960 3.910 -28.142 1.00 96.44 87 TYR A C 1
ATOM 672 O O . TYR A 1 87 ? 27.006 4.142 -28.747 1.00 96.44 87 TYR A O 1
ATOM 680 N N . ILE A 1 88 ? 25.769 2.767 -27.470 1.00 97.12 88 ILE A N 1
ATOM 681 C CA . ILE A 1 88 ? 26.677 1.601 -27.493 1.00 97.12 88 ILE A CA 1
ATOM 682 C C . ILE A 1 88 ? 26.041 0.370 -28.159 1.00 97.12 88 ILE A C 1
ATOM 684 O O . ILE A 1 88 ? 26.567 -0.735 -28.051 1.00 97.12 88 ILE A O 1
ATOM 688 N N . GLY A 1 89 ? 24.914 0.545 -28.856 1.00 96.94 89 GLY A N 1
ATOM 689 C CA . GLY A 1 89 ? 24.230 -0.525 -29.584 1.00 96.94 89 GLY A CA 1
ATOM 690 C C . GLY A 1 89 ? 23.418 -1.493 -28.716 1.00 96.94 89 GLY A C 1
ATOM 691 O O . GLY A 1 89 ? 23.086 -2.577 -29.193 1.00 96.94 89 GLY A O 1
ATOM 692 N N . LEU A 1 90 ? 23.085 -1.133 -27.469 1.00 97.88 90 LEU A N 1
ATOM 693 C CA . LEU A 1 90 ? 22.294 -1.971 -26.557 1.00 97.88 90 LEU A CA 1
ATOM 694 C C . LEU A 1 90 ? 20.859 -1.447 -26.391 1.00 97.88 90 LEU A C 1
ATOM 696 O O . LEU A 1 90 ? 20.618 -0.242 -26.309 1.00 97.88 90 LEU A O 1
ATOM 700 N N . ALA A 1 91 ? 19.889 -2.360 -26.305 1.00 97.69 91 ALA A N 1
ATOM 701 C CA . ALA A 1 91 ? 18.496 -2.026 -26.013 1.00 97.69 91 ALA A CA 1
ATOM 702 C C . ALA A 1 91 ? 18.268 -1.958 -24.495 1.00 97.69 91 ALA A C 1
ATOM 704 O O . ALA A 1 91 ? 18.645 -2.886 -23.795 1.00 97.69 91 ALA A O 1
ATOM 705 N N . ASN A 1 92 ? 17.649 -0.878 -23.996 1.00 97.62 92 ASN A N 1
ATOM 706 C CA . ASN A 1 92 ? 17.347 -0.725 -22.561 1.00 97.62 92 ASN A CA 1
ATOM 707 C C . ASN A 1 92 ? 16.137 0.196 -22.257 1.00 97.62 92 ASN A C 1
ATOM 709 O O . ASN A 1 92 ? 15.923 0.594 -21.119 1.00 97.62 92 ASN A O 1
ATOM 713 N N . THR A 1 93 ? 15.337 0.598 -23.256 1.00 94.56 93 THR A N 1
ATOM 714 C CA . THR A 1 93 ? 14.251 1.592 -23.065 1.00 94.56 93 THR A CA 1
ATOM 715 C C . THR A 1 93 ? 12.839 1.012 -23.086 1.00 94.56 93 THR A C 1
ATOM 717 O O . THR A 1 93 ? 11.913 1.624 -22.557 1.00 94.56 93 THR A O 1
ATOM 720 N N . LYS A 1 94 ? 12.637 -0.159 -23.697 1.00 94.94 94 LYS A N 1
ATOM 721 C CA . LYS A 1 94 ? 11.328 -0.827 -23.729 1.00 94.94 94 LYS A CA 1
ATOM 722 C C . LYS A 1 94 ? 11.128 -1.628 -22.440 1.00 94.94 94 LYS A C 1
ATOM 724 O O . LYS A 1 94 ? 12.096 -2.225 -21.983 1.00 94.94 94 LYS A O 1
ATOM 729 N N . PRO A 1 95 ? 9.894 -1.760 -21.912 1.00 92.38 95 PRO A N 1
ATOM 730 C CA . PRO A 1 95 ? 9.647 -2.488 -20.662 1.00 92.38 95 PRO A CA 1
ATOM 731 C C . PRO A 1 95 ? 10.225 -3.909 -20.618 1.00 92.38 95 PRO A C 1
ATOM 733 O O . PRO A 1 95 ? 10.702 -4.339 -19.580 1.00 92.38 95 PRO A O 1
ATOM 736 N N . LYS A 1 96 ? 10.221 -4.625 -21.751 1.00 95.38 96 LYS A N 1
ATOM 737 C CA . LYS A 1 96 ? 10.765 -5.989 -21.854 1.00 95.38 96 LYS A CA 1
ATOM 738 C C . LYS A 1 96 ? 12.299 -6.076 -21.907 1.00 95.38 96 LYS A C 1
ATOM 740 O O . LYS A 1 96 ? 12.825 -7.166 -21.744 1.00 95.38 96 LYS A O 1
ATOM 745 N N . ASP A 1 97 ? 12.976 -4.967 -22.205 1.00 95.50 97 ASP A N 1
ATOM 746 C CA . ASP A 1 97 ? 14.425 -4.907 -22.455 1.00 95.50 97 ASP A CA 1
ATOM 747 C C . ASP A 1 97 ? 15.159 -4.056 -21.395 1.00 95.50 97 ASP A C 1
ATOM 749 O O . ASP A 1 97 ? 16.379 -3.985 -21.403 1.00 95.50 97 ASP A O 1
ATOM 753 N N . ALA A 1 98 ? 14.432 -3.339 -20.532 1.00 96.38 98 ALA A N 1
ATOM 754 C CA . ALA A 1 98 ? 15.004 -2.399 -19.574 1.00 96.38 98 ALA A CA 1
ATOM 755 C C . ALA A 1 98 ? 15.553 -3.123 -18.334 1.00 96.38 98 ALA A C 1
ATOM 757 O O . ALA A 1 98 ? 14.792 -3.660 -17.531 1.00 96.38 98 ALA A O 1
ATOM 758 N N . GLU A 1 99 ? 16.871 -3.074 -18.162 1.00 97.19 99 GLU A N 1
ATOM 759 C CA . GLU A 1 99 ? 17.614 -3.674 -17.047 1.00 97.19 99 GLU A CA 1
ATOM 760 C C . GLU A 1 99 ? 18.382 -2.618 -16.229 1.00 97.19 99 GLU A C 1
ATOM 762 O O . GLU A 1 99 ? 18.528 -2.755 -15.014 1.00 97.19 99 GLU A O 1
ATOM 767 N N . VAL A 1 100 ? 18.840 -1.530 -16.866 1.00 97.44 100 VAL A N 1
ATOM 768 C CA . VAL A 1 100 ? 19.573 -0.429 -16.212 1.00 97.44 100 VAL A CA 1
ATOM 769 C C . VAL A 1 100 ? 18.664 0.784 -16.006 1.00 97.44 100 VAL A C 1
ATOM 771 O O . VAL A 1 100 ? 18.153 1.370 -16.963 1.00 97.44 100 VAL A O 1
ATOM 774 N N . PHE A 1 101 ? 18.510 1.214 -14.754 1.00 97.94 101 PHE A N 1
ATOM 775 C CA . PHE A 1 101 ? 17.650 2.334 -14.370 1.00 97.94 101 PHE A CA 1
ATOM 776 C C . PHE A 1 101 ? 18.431 3.402 -13.605 1.00 97.94 101 PHE A C 1
ATOM 778 O O . PHE A 1 101 ? 19.333 3.090 -12.830 1.00 97.94 101 PHE A O 1
ATOM 785 N N . CYS A 1 102 ? 18.036 4.661 -13.783 1.00 97.31 102 CYS A N 1
ATOM 786 C CA . CYS A 1 102 ? 18.500 5.794 -12.996 1.00 97.31 102 CYS A CA 1
ATOM 787 C C . CYS A 1 102 ? 17.453 6.129 -11.916 1.00 97.31 102 CYS A C 1
ATOM 789 O O . CYS A 1 102 ? 16.345 6.557 -12.265 1.00 97.31 102 CYS A O 1
ATOM 791 N N . PRO A 1 103 ? 17.756 5.926 -10.619 1.00 97.25 103 PRO A N 1
ATOM 792 C CA . PRO A 1 103 ? 16.920 6.416 -9.531 1.00 97.25 103 PRO A CA 1
ATOM 793 C C . PRO A 1 103 ? 16.972 7.945 -9.483 1.00 97.25 103 PRO A C 1
ATOM 795 O O . PRO A 1 103 ? 18.055 8.529 -9.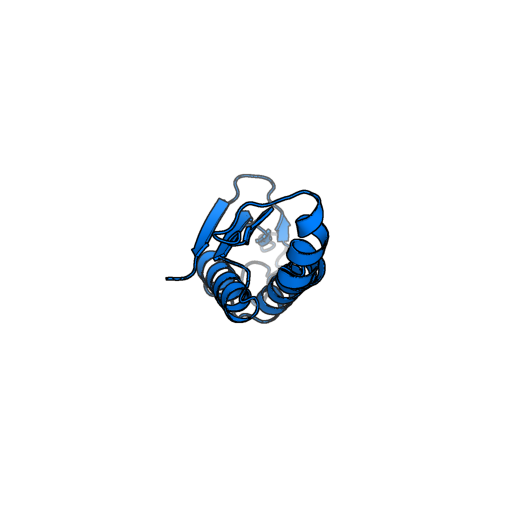477 1.00 97.25 103 PRO A O 1
ATOM 798 N N . VAL A 1 104 ? 15.812 8.596 -9.412 1.00 96.00 104 VAL A N 1
ATOM 799 C CA 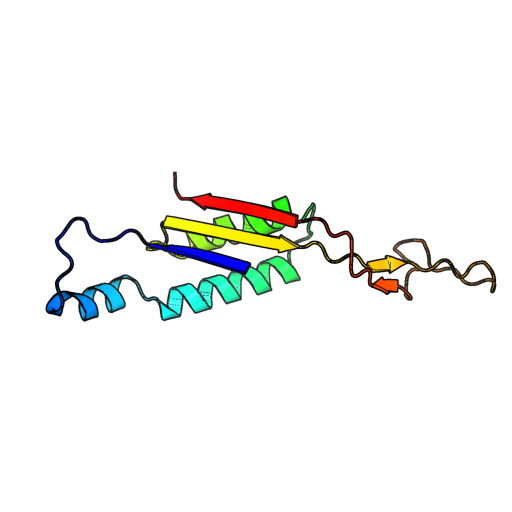. VAL A 1 104 ? 15.721 10.060 -9.319 1.00 96.00 104 VAL A CA 1
ATOM 800 C C . VAL A 1 104 ? 15.297 10.465 -7.911 1.00 96.00 104 VAL A C 1
ATOM 802 O O . VAL A 1 104 ? 14.289 9.984 -7.396 1.00 96.00 104 VAL A O 1
ATOM 805 N N . GLU A 1 105 ? 16.061 11.366 -7.290 1.00 93.94 105 GLU A N 1
ATOM 806 C CA . GLU A 1 105 ? 15.763 11.868 -5.943 1.00 93.94 105 GLU A CA 1
ATOM 807 C C . GLU A 1 105 ? 14.594 12.868 -5.943 1.00 93.94 105 GLU A C 1
ATOM 809 O O . GLU A 1 105 ? 13.711 12.797 -5.086 1.00 93.94 105 GLU A O 1
ATOM 814 N N . ALA A 1 106 ? 14.553 13.770 -6.929 1.00 91.94 106 ALA A N 1
ATOM 815 C CA . ALA A 1 106 ? 13.500 14.766 -7.100 1.00 91.94 106 ALA A CA 1
ATOM 816 C C . ALA A 1 106 ? 13.333 15.177 -8.580 1.00 91.94 106 ALA A C 1
ATOM 818 O O . ALA A 1 106 ? 14.318 15.171 -9.322 1.00 91.94 106 ALA A O 1
ATOM 819 N N . PRO A 1 107 ? 12.123 15.590 -9.012 1.00 93.38 107 PRO A N 1
ATOM 820 C CA . PRO A 1 107 ? 10.869 15.604 -8.252 1.00 93.38 107 PRO A CA 1
ATOM 821 C C . PRO A 1 107 ? 10.280 14.195 -8.072 1.00 93.38 107 PRO A C 1
ATOM 823 O O . PRO A 1 107 ? 10.614 13.271 -8.809 1.00 93.38 107 PRO A O 1
ATOM 826 N N . SER A 1 108 ? 9.376 14.035 -7.103 1.00 93.25 108 SER A N 1
ATOM 827 C CA . SER A 1 108 ? 8.578 12.814 -6.938 1.00 93.25 108 SER A CA 1
ATOM 828 C C . SER A 1 108 ? 7.099 13.154 -6.800 1.00 93.25 108 SER A C 1
ATOM 830 O O . SER A 1 108 ? 6.731 14.161 -6.191 1.00 93.25 108 SER A O 1
ATOM 832 N N . GLY A 1 109 ? 6.239 12.315 -7.379 1.00 95.56 109 GLY A N 1
ATOM 833 C CA . GLY A 1 109 ? 4.806 12.396 -7.106 1.00 95.56 109 GLY A CA 1
ATOM 834 C C . GLY A 1 109 ? 4.536 12.088 -5.633 1.00 95.56 109 GLY A C 1
ATOM 835 O O . GLY A 1 109 ? 5.124 11.158 -5.088 1.00 95.56 109 GLY A O 1
ATOM 836 N N . TYR A 1 110 ? 3.637 12.833 -4.993 1.00 97.12 110 TYR A N 1
ATOM 837 C CA . TYR A 1 110 ? 3.246 12.601 -3.603 1.00 97.12 110 TYR A CA 1
ATOM 838 C C . TYR A 1 110 ? 1.744 12.342 -3.519 1.00 97.12 110 TYR A C 1
ATOM 840 O O . TYR A 1 110 ? 0.942 13.249 -3.735 1.00 97.12 110 TYR A O 1
ATOM 848 N N . ILE A 1 111 ? 1.367 11.092 -3.247 1.00 98.44 111 ILE A N 1
ATOM 849 C CA . ILE A 1 111 ? -0.029 10.660 -3.230 1.00 98.44 111 ILE A CA 1
ATOM 850 C C . ILE A 1 111 ? -0.457 10.475 -1.777 1.00 98.44 111 ILE A C 1
ATOM 852 O O . ILE A 1 111 ? 0.201 9.763 -1.014 1.00 98.44 111 ILE A O 1
ATOM 856 N N . SER A 1 112 ? -1.576 11.090 -1.401 1.00 98.31 112 SER A N 1
ATOM 857 C CA . SER A 1 112 ? -2.180 10.927 -0.085 1.00 98.31 112 SER A CA 1
ATOM 858 C C . SER A 1 112 ? -3.674 10.642 -0.176 1.00 98.31 112 SER A C 1
ATOM 860 O O . SER A 1 112 ? -4.368 11.154 -1.055 1.00 98.31 112 SER A O 1
ATOM 862 N N . ALA A 1 113 ? -4.164 9.815 0.743 1.00 98.06 113 ALA A N 1
ATOM 863 C CA . ALA A 1 113 ? -5.587 9.557 0.915 1.00 98.06 113 ALA A CA 1
ATOM 864 C C . ALA A 1 113 ? -5.877 9.129 2.354 1.00 98.06 113 ALA A C 1
ATOM 866 O O . ALA A 1 113 ? -5.064 8.443 2.975 1.00 98.06 113 ALA A O 1
ATOM 867 N N . THR A 1 114 ? -7.061 9.492 2.843 1.00 98.38 114 THR A N 1
ATOM 868 C CA . THR A 1 114 ? -7.650 8.948 4.068 1.00 98.38 114 THR A CA 1
ATOM 869 C C . THR A 1 114 ? -8.941 8.239 3.696 1.00 98.38 114 THR A C 1
ATOM 871 O O . THR A 1 114 ? -9.807 8.825 3.049 1.00 98.38 114 THR A O 1
ATOM 874 N N . VAL A 1 115 ? -9.071 6.981 4.106 1.00 98.00 115 VAL A N 1
ATOM 875 C CA . VAL A 1 115 ? -10.281 6.176 3.913 1.00 98.00 115 VAL A CA 1
ATOM 876 C C . VAL A 1 115 ? -10.872 5.880 5.279 1.00 98.00 115 VAL A C 1
ATOM 878 O O . VAL A 1 115 ? -10.165 5.428 6.180 1.00 98.00 115 VAL A O 1
ATOM 881 N N . SER A 1 116 ? -12.166 6.138 5.435 1.00 96.94 116 SER A N 1
ATOM 882 C CA . SER A 1 116 ? -12.927 5.841 6.645 1.00 96.94 116 SER A CA 1
ATOM 883 C C . SER A 1 116 ? -14.082 4.896 6.346 1.00 96.94 116 SER A C 1
ATOM 885 O O . SER A 1 116 ? -14.489 4.734 5.193 1.00 96.94 116 SER A O 1
ATOM 887 N N . ARG A 1 117 ? -14.634 4.287 7.397 1.00 93.44 117 ARG A N 1
ATOM 888 C CA . ARG A 1 117 ? -15.954 3.653 7.300 1.00 93.44 117 ARG A CA 1
ATOM 889 C C . ARG A 1 117 ? -17.011 4.694 6.911 1.00 93.44 117 ARG A C 1
ATOM 891 O O . ARG A 1 117 ? -16.862 5.871 7.247 1.00 93.44 117 ARG A O 1
ATOM 898 N N . ALA A 1 118 ? -18.026 4.229 6.184 1.00 86.88 118 ALA A N 1
ATOM 899 C CA . ALA A 1 118 ? -19.236 4.990 5.886 1.00 86.88 118 ALA A CA 1
ATOM 900 C C . ALA A 1 118 ? -20.110 5.159 7.136 1.00 86.88 118 ALA A C 1
ATOM 902 O O . ALA A 1 118 ? -20.044 4.273 8.023 1.00 86.88 118 ALA A O 1
#

pLDDT: mean 94.82, std 4.48, range [81.38, 98.69]

Secondary structure (DSSP, 8-state):
-EEEEEPPPSS---STTHHHHHHHH-HHHHHHHHHHHHHHHHHH---S-HHHHHHHHHHHHHHH-TTEEEEEEEEEE--EEEPP-GGGT---SSTTT---EEE--SS-EEEEEEEE--

Organism: NCBI:txid456999

Radius of gyration: 20.54 Å; chains: 1; bounding box: 46×25×65 Å

Sequence (118 aa):
DLDYSIKLPNEPVTIDGLAALSEKTKFGELQASARKITLETFATDESASVQATMYKMSQQFIADNATANSISYRLPNKHYIPVPLDYIGLANTKPKDAEVFCPVEAPSGYISATVSRA